Protein AF-A0A3P7Q5C0-F1 (afdb_monomer_lite)

pLDDT: mean 74.79, std 15.62, range [37.88, 93.31]

Foldseek 3Di:
DDQKDKPPPDDDADPPGDDDIDIDGRDDPCLVVVVVPVVDDDPDDPPWDWDADPVQQKIKTKDWDDDPVPPPDIDIDIDIDHDWDQDKDKVVNDDDQDDDDPVDDTDDDIDIDRPTPDDDDDDDDCDDCPDDRDDDDDDD

Secondary structure (DSSP, 8-state):
--SEEEESS-----TT-----EEEE---TTHHHHHHHTTS--SSS-----EEETTTTEEEEEEEE--TT-TT--EEEEEEEE------EEESSS-------TTS------EEE--SSSPPP---S-----SS--------

Organism: Dibothriocephalus latus (NCBI:txid60516)

Structure (mmCIF, N/CA/C/O backbone):
data_AF-A0A3P7Q5C0-F1
#
_entry.id   AF-A0A3P7Q5C0-F1
#
loop_
_atom_site.group_PDB
_atom_site.id
_atom_site.type_symbol
_atom_site.label_atom_id
_atom_site.label_alt_id
_atom_site.label_comp_id
_atom_site.label_asym_id
_atom_site.label_entity_id
_atom_site.label_seq_id
_atom_site.pdbx_PDB_ins_code
_atom_site.Cartn_x
_atom_site.Cartn_y
_atom_site.Cartn_z
_atom_site.occupancy
_atom_site.B_iso_or_equiv
_atom_site.auth_seq_id
_atom_site.auth_comp_id
_atom_site.auth_asym_id
_atom_site.auth_atom_id
_atom_site.pdbx_PDB_model_num
ATOM 1 N N . MET A 1 1 ? 3.553 -13.781 -14.937 1.00 45.06 1 MET A N 1
ATOM 2 C CA . MET A 1 1 ? 2.699 -12.546 -14.993 1.00 45.06 1 MET A CA 1
ATOM 3 C C . MET A 1 1 ? 3.139 -11.511 -13.944 1.00 45.06 1 MET A C 1
ATOM 5 O O . MET A 1 1 ? 2.945 -11.743 -12.757 1.00 45.06 1 MET A O 1
ATOM 9 N N . GLY A 1 2 ? 3.722 -10.375 -14.359 1.00 62.44 2 GLY A N 1
ATOM 10 C CA . GLY A 1 2 ? 4.430 -9.429 -13.471 1.00 62.44 2 GLY A CA 1
ATOM 11 C C . GLY A 1 2 ? 3.596 -8.299 -12.837 1.00 62.44 2 GLY A C 1
ATOM 12 O O . GLY A 1 2 ? 2.547 -7.909 -13.340 1.00 62.44 2 GLY A O 1
ATOM 13 N N . CYS A 1 3 ? 4.099 -7.739 -11.732 1.00 68.94 3 CYS A N 1
ATOM 14 C CA . CYS A 1 3 ? 3.536 -6.594 -10.993 1.00 68.94 3 CYS A CA 1
ATOM 15 C C . CYS A 1 3 ? 3.970 -5.216 -11.528 1.00 68.94 3 CYS A C 1
ATOM 17 O O . CYS A 1 3 ? 3.701 -4.185 -10.908 1.00 68.94 3 CYS A O 1
ATOM 19 N N . VAL A 1 4 ? 4.663 -5.205 -12.666 1.00 76.94 4 VAL A N 1
ATOM 20 C CA . VAL A 1 4 ? 5.200 -4.015 -13.327 1.00 76.94 4 VAL A CA 1
ATOM 21 C C . VAL A 1 4 ? 4.881 -4.110 -14.810 1.00 76.94 4 VAL A C 1
ATOM 23 O O . VAL A 1 4 ? 5.171 -5.122 -15.451 1.00 76.94 4 VAL A O 1
ATOM 26 N N . GLU A 1 5 ? 4.309 -3.047 -15.354 1.00 83.00 5 GLU A N 1
ATOM 27 C CA . GLU A 1 5 ? 4.005 -2.900 -16.770 1.00 83.00 5 GLU A CA 1
ATOM 28 C C . GLU A 1 5 ? 4.778 -1.712 -17.351 1.00 83.00 5 GLU A C 1
ATOM 30 O O . GLU A 1 5 ? 4.923 -0.673 -16.708 1.00 83.00 5 GLU A O 1
ATOM 35 N N . VAL A 1 6 ? 5.295 -1.883 -18.566 1.00 84.81 6 VAL A N 1
ATOM 36 C CA . VAL A 1 6 ? 6.063 -0.872 -19.302 1.00 84.81 6 VAL A CA 1
ATOM 37 C C . VAL A 1 6 ? 5.215 -0.402 -20.481 1.00 84.81 6 VAL A C 1
ATOM 39 O O . VAL A 1 6 ? 4.740 -1.236 -21.254 1.00 84.81 6 VAL A O 1
ATOM 42 N N . LEU A 1 7 ? 5.010 0.911 -20.612 1.00 88.38 7 LEU A N 1
ATOM 43 C CA . LEU A 1 7 ? 4.156 1.509 -21.640 1.00 88.38 7 LEU A CA 1
ATOM 44 C C . LEU A 1 7 ? 4.867 2.665 -22.369 1.00 88.38 7 LEU A C 1
ATOM 46 O O . LEU A 1 7 ? 5.342 3.584 -21.706 1.00 88.38 7 LEU A O 1
ATOM 50 N N . PRO A 1 8 ? 4.886 2.685 -23.712 1.00 88.69 8 PRO A N 1
ATOM 51 C CA . PRO A 1 8 ? 4.485 1.592 -24.603 1.00 88.69 8 PRO A CA 1
ATOM 52 C C . PRO A 1 8 ? 5.476 0.413 -24.518 1.00 88.69 8 PRO A C 1
ATOM 54 O O . PRO A 1 8 ? 6.594 0.561 -24.031 1.00 88.69 8 PRO A O 1
ATOM 57 N N . LYS A 1 9 ? 5.068 -0.775 -24.988 1.00 84.94 9 LYS A N 1
ATOM 58 C CA . LYS A 1 9 ? 5.908 -1.991 -24.933 1.00 84.94 9 LYS A CA 1
ATOM 59 C C . LYS A 1 9 ? 7.142 -1.924 -25.837 1.00 84.94 9 LYS A C 1
ATOM 61 O O . LYS A 1 9 ? 8.119 -2.617 -25.585 1.00 84.94 9 LYS A O 1
ATOM 66 N N . SER A 1 10 ? 7.077 -1.108 -26.881 1.00 86.44 10 SER A N 1
ATOM 67 C CA . SER A 1 10 ? 8.144 -0.886 -27.848 1.00 86.44 10 SER A CA 1
ATOM 68 C C . SER A 1 10 ? 8.080 0.553 -28.340 1.00 86.44 10 SER A C 1
ATOM 70 O O . SER A 1 10 ? 7.000 1.142 -28.425 1.00 86.44 10 SER A O 1
ATOM 72 N N . VAL A 1 11 ? 9.234 1.104 -28.691 1.00 87.94 11 VAL A N 1
ATOM 73 C CA . VAL A 1 11 ? 9.377 2.448 -29.249 1.00 87.94 11 VAL A CA 1
ATOM 74 C C . VAL A 1 11 ? 10.420 2.388 -30.354 1.00 87.94 11 VAL A C 1
ATOM 76 O O . VAL A 1 11 ? 11.423 1.697 -30.211 1.00 87.94 11 VAL A O 1
ATOM 79 N N . ILE A 1 12 ? 10.194 3.138 -31.428 1.00 86.69 12 ILE A N 1
ATOM 80 C CA . ILE A 1 12 ? 11.214 3.418 -32.439 1.00 86.69 12 ILE A CA 1
ATOM 81 C C . ILE A 1 12 ? 11.776 4.807 -32.136 1.00 86.69 12 ILE A C 1
ATOM 83 O O . ILE A 1 12 ? 11.006 5.759 -32.015 1.00 86.69 12 ILE A O 1
ATOM 87 N N . VAL A 1 13 ? 13.095 4.914 -31.980 1.00 85.81 13 VAL A N 1
ATOM 88 C CA . VAL A 1 13 ? 13.795 6.175 -31.690 1.00 85.81 13 VAL A CA 1
ATOM 89 C C . VAL A 1 13 ? 14.764 6.459 -32.832 1.00 85.81 13 VAL A C 1
ATOM 91 O O . VAL A 1 13 ? 15.562 5.596 -33.191 1.00 85.81 13 VAL A O 1
ATOM 94 N N . GLN A 1 14 ? 14.672 7.648 -33.427 1.00 87.06 14 GLN A N 1
ATOM 95 C CA . GLN A 1 14 ? 15.580 8.086 -34.489 1.00 87.06 14 GLN A CA 1
ATOM 96 C C . GLN A 1 14 ? 16.850 8.726 -33.911 1.00 87.06 14 GLN A C 1
ATOM 98 O O . GLN A 1 14 ? 16.919 9.063 -32.728 1.00 87.06 14 GLN A O 1
ATOM 103 N N . ALA A 1 15 ? 17.873 8.906 -34.751 1.00 85.19 15 ALA A N 1
ATOM 104 C CA . ALA A 1 15 ? 19.103 9.578 -34.344 1.00 85.19 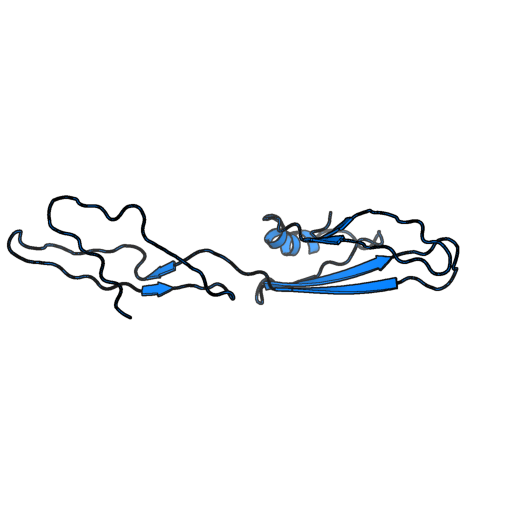15 ALA A CA 1
ATOM 105 C C . ALA A 1 15 ? 18.807 10.992 -33.812 1.00 85.19 15 ALA A C 1
ATOM 107 O O . ALA A 1 15 ? 18.083 11.757 -34.446 1.00 85.19 15 ALA A O 1
ATOM 108 N N . ASN A 1 16 ? 19.404 11.333 -32.667 1.00 89.25 16 ASN A N 1
ATOM 109 C CA . ASN A 1 16 ? 19.206 12.596 -31.942 1.00 89.25 16 ASN A CA 1
ATOM 110 C C . ASN A 1 16 ? 17.777 12.850 -31.418 1.00 89.25 16 ASN A C 1
ATOM 112 O O . ASN A 1 16 ? 17.475 13.981 -31.040 1.00 89.25 16 ASN A O 1
ATOM 116 N N . ASP A 1 17 ? 16.922 11.827 -31.355 1.00 91.44 17 ASP A N 1
ATOM 117 C CA . ASP A 1 17 ? 15.586 11.921 -30.760 1.00 91.44 17 ASP A CA 1
ATOM 118 C C . ASP A 1 17 ? 15.529 11.267 -29.366 1.00 91.44 17 ASP A C 1
ATOM 120 O O . ASP A 1 17 ? 16.399 10.486 -28.975 1.00 91.44 17 ASP A O 1
ATOM 124 N N . THR A 1 18 ? 14.492 11.588 -28.592 1.00 87.56 18 THR A N 1
ATOM 125 C CA . THR A 1 18 ? 14.236 11.005 -27.271 1.00 87.56 18 THR A CA 1
ATOM 126 C C . THR A 1 18 ? 12.788 10.565 -27.150 1.00 87.56 18 THR A C 1
ATOM 128 O O . THR A 1 18 ? 11.873 11.242 -27.611 1.00 87.56 18 THR A O 1
ATOM 131 N N . SER A 1 19 ? 12.560 9.453 -26.457 1.00 88.38 19 SER A N 1
ATOM 132 C CA . SER A 1 19 ? 11.209 8.973 -26.188 1.00 88.38 19 SER A CA 1
ATOM 133 C C . SER A 1 19 ? 10.994 8.683 -24.713 1.00 88.38 19 SER A C 1
ATOM 135 O O . SER A 1 19 ? 11.930 8.412 -23.959 1.00 88.38 19 SER A O 1
ATOM 137 N N . LYS A 1 20 ? 9.733 8.770 -24.295 1.00 88.81 20 LYS A N 1
ATOM 138 C CA . LYS A 1 20 ? 9.314 8.568 -22.912 1.00 88.81 20 LYS A CA 1
ATOM 139 C C . LYS A 1 20 ? 8.624 7.226 -22.784 1.00 88.81 20 LYS A C 1
ATOM 141 O O . LYS A 1 20 ? 7.673 6.931 -23.502 1.00 88.81 20 LYS A O 1
ATOM 146 N N . VAL A 1 21 ? 9.070 6.464 -21.797 1.00 87.44 21 VAL A N 1
ATOM 147 C CA . VAL A 1 21 ? 8.442 5.216 -21.384 1.00 87.44 21 VAL A CA 1
ATOM 148 C C . VAL A 1 21 ? 7.922 5.394 -19.964 1.00 87.44 21 VAL A C 1
ATOM 150 O O . VAL A 1 21 ? 8.566 6.017 -19.121 1.00 87.44 21 VAL A O 1
ATOM 153 N N . GLN A 1 22 ? 6.733 4.872 -19.707 1.00 88.62 22 GLN A N 1
ATOM 154 C CA . GLN A 1 22 ? 6.080 4.887 -18.411 1.00 88.62 22 GLN A CA 1
ATOM 155 C C . GLN A 1 22 ? 6.177 3.512 -17.761 1.00 88.62 22 GLN A C 1
ATOM 157 O O . GLN A 1 22 ? 5.940 2.483 -18.396 1.00 88.62 22 GLN A O 1
ATOM 162 N N . LEU A 1 23 ? 6.491 3.517 -16.468 1.00 82.94 23 LEU A N 1
ATOM 163 C CA . LEU A 1 23 ? 6.458 2.336 -15.619 1.00 82.94 23 LEU A CA 1
ATOM 164 C C . LEU A 1 23 ? 5.204 2.392 -14.759 1.00 82.94 23 LEU A C 1
ATOM 166 O O . LEU A 1 23 ? 5.031 3.302 -13.949 1.00 82.94 23 LEU A O 1
ATOM 170 N N . LYS A 1 24 ? 4.328 1.409 -14.935 1.00 82.62 24 LYS A N 1
ATOM 171 C CA . LYS A 1 24 ? 3.101 1.270 -14.166 1.00 82.62 24 LYS A CA 1
ATOM 172 C C . LYS A 1 24 ? 3.250 0.119 -13.185 1.00 82.62 24 LYS A C 1
ATOM 174 O O . LYS A 1 24 ? 3.340 -1.045 -13.571 1.00 82.62 24 LYS A O 1
ATOM 179 N N . LEU A 1 25 ? 3.256 0.458 -11.901 1.00 76.69 25 LEU A N 1
ATOM 180 C CA . LEU A 1 25 ? 3.138 -0.523 -10.832 1.00 76.69 25 LEU A CA 1
ATOM 181 C C . LEU A 1 25 ? 1.686 -0.991 -10.759 1.00 76.69 25 LEU A C 1
ATOM 183 O O . LEU A 1 25 ? 0.764 -0.181 -10.661 1.00 76.69 25 LEU A O 1
ATOM 187 N N . LEU A 1 26 ? 1.491 -2.303 -10.816 1.00 74.88 26 LEU A N 1
ATOM 188 C CA . LEU A 1 26 ? 0.189 -2.942 -10.686 1.00 74.88 26 LEU A CA 1
ATOM 189 C C . LEU A 1 26 ? 0.160 -3.654 -9.329 1.00 74.88 26 LEU A C 1
ATOM 191 O O . LEU A 1 26 ? 0.519 -4.834 -9.260 1.00 74.88 26 LEU A O 1
ATOM 195 N N . PRO A 1 27 ? -0.219 -2.957 -8.239 1.00 62.03 27 PRO A N 1
ATOM 196 C CA . PRO A 1 27 ? -0.339 -3.576 -6.927 1.00 62.03 27 PRO A CA 1
ATOM 197 C C . PRO A 1 27 ? -1.480 -4.594 -6.976 1.00 62.03 27 PRO A C 1
ATOM 199 O O . PRO A 1 27 ? -2.656 -4.251 -6.896 1.00 62.03 27 PRO A O 1
ATOM 202 N N . ARG A 1 28 ? -1.138 -5.869 -7.172 1.00 64.50 28 ARG A N 1
ATOM 203 C CA . ARG A 1 28 ? -2.097 -6.972 -7.113 1.00 64.50 28 ARG A CA 1
ATOM 204 C C . ARG A 1 28 ? -2.065 -7.583 -5.721 1.00 64.50 28 ARG A C 1
ATOM 206 O O . ARG A 1 28 ? -0.998 -7.793 -5.153 1.00 64.50 28 ARG A O 1
ATOM 213 N N . ILE A 1 29 ? -3.240 -7.949 -5.215 1.00 54.19 29 ILE A N 1
ATOM 214 C CA . ILE A 1 29 ? -3.421 -8.697 -3.959 1.00 54.19 29 ILE A CA 1
ATOM 215 C C . ILE A 1 29 ? -2.603 -10.011 -3.989 1.00 54.19 29 ILE A C 1
ATOM 217 O O . ILE A 1 29 ? -2.097 -10.463 -2.964 1.00 54.19 29 ILE A O 1
ATOM 221 N N . SER A 1 30 ? -2.361 -10.554 -5.189 1.00 55.31 30 SER A N 1
ATOM 222 C CA . SER A 1 30 ? -1.523 -11.729 -5.450 1.00 55.31 30 SER A CA 1
ATOM 223 C C . SER A 1 30 ? -0.014 -11.524 -5.235 1.00 55.31 30 SER A C 1
ATOM 225 O O . SER A 1 30 ? 0.724 -12.502 -5.293 1.00 55.31 30 SER A O 1
ATOM 227 N N . LEU A 1 31 ? 0.475 -10.303 -4.963 1.00 58.44 31 LEU A N 1
ATOM 228 C CA . LEU A 1 31 ? 1.876 -10.065 -4.572 1.00 58.44 31 LEU A CA 1
ATOM 229 C C . LEU A 1 31 ? 2.234 -10.779 -3.264 1.00 58.44 31 LEU A C 1
ATOM 231 O O . LEU A 1 31 ? 3.333 -11.307 -3.130 1.00 58.44 31 LEU A O 1
ATOM 235 N N . LYS A 1 32 ? 1.279 -10.882 -2.333 1.00 57.16 32 LYS A N 1
ATOM 236 C CA . LYS A 1 32 ? 1.451 -11.665 -1.100 1.00 57.16 32 LYS A CA 1
ATOM 237 C C . LYS A 1 32 ? 1.530 -13.173 -1.387 1.00 57.16 32 LYS A C 1
ATOM 239 O O . LYS A 1 32 ? 2.234 -13.895 -0.689 1.00 57.16 32 LYS A O 1
ATOM 244 N N . SER A 1 33 ? 0.853 -13.629 -2.441 1.00 52.62 33 SER A N 1
ATOM 245 C CA . SER A 1 33 ? 0.832 -15.025 -2.900 1.00 52.62 33 SER A CA 1
ATOM 246 C C . SER A 1 33 ? 2.027 -15.400 -3.790 1.00 52.62 33 SER A C 1
ATOM 248 O O . SER A 1 33 ? 2.302 -16.583 -3.959 1.00 52.62 33 SER A O 1
ATOM 250 N N . LEU A 1 34 ? 2.781 -14.433 -4.332 1.00 54.66 34 LEU A N 1
ATOM 251 C CA . LEU A 1 34 ? 3.987 -14.700 -5.136 1.00 54.66 34 LEU A CA 1
ATOM 252 C C . LEU A 1 34 ? 5.075 -15.434 -4.337 1.00 54.66 34 LEU A C 1
ATOM 254 O O . LEU A 1 34 ? 5.769 -16.285 -4.887 1.00 54.66 34 LEU A O 1
ATOM 258 N N . ASN A 1 35 ? 5.156 -15.197 -3.024 1.00 51.12 35 ASN A N 1
ATOM 259 C CA . ASN A 1 35 ? 6.049 -15.954 -2.141 1.00 51.12 35 ASN A CA 1
ATOM 260 C C . ASN A 1 35 ? 5.610 -17.417 -1.947 1.00 51.12 35 ASN A C 1
ATOM 262 O O . ASN A 1 35 ? 6.433 -18.247 -1.574 1.00 51.12 35 ASN A O 1
ATOM 266 N N . GLN A 1 36 ? 4.339 -17.746 -2.211 1.00 46.50 36 GLN A N 1
ATOM 267 C CA . GLN A 1 36 ? 3.822 -19.119 -2.149 1.00 46.50 36 GLN A CA 1
ATOM 268 C C . GLN A 1 36 ? 4.032 -19.877 -3.468 1.00 46.50 36 GLN A C 1
ATOM 270 O O . GLN A 1 36 ? 4.278 -21.077 -3.434 1.00 46.50 36 GLN A O 1
ATOM 275 N N . LEU A 1 37 ? 4.011 -19.187 -4.614 1.00 43.41 37 LEU A N 1
ATOM 276 C CA . LEU A 1 37 ? 4.190 -19.808 -5.936 1.00 43.41 37 LEU A CA 1
ATOM 277 C C . LEU A 1 37 ? 5.651 -20.164 -6.256 1.00 43.41 37 LEU A C 1
ATOM 279 O O . LEU A 1 37 ? 5.901 -21.054 -7.055 1.00 43.41 37 LEU A O 1
ATOM 283 N N . ARG A 1 38 ? 6.635 -19.541 -5.596 1.00 47.97 38 ARG A N 1
ATOM 284 C CA . ARG A 1 38 ? 8.063 -19.801 -5.861 1.00 47.97 38 ARG A CA 1
ATOM 285 C C . ARG A 1 38 ? 8.593 -21.132 -5.299 1.00 47.97 38 ARG A C 1
ATOM 287 O O . ARG A 1 38 ? 9.792 -21.381 -5.367 1.00 47.97 38 ARG A O 1
ATOM 294 N N . ARG A 1 39 ? 7.733 -21.972 -4.710 1.00 45.16 39 ARG A N 1
ATOM 295 C CA . ARG A 1 39 ? 8.105 -23.338 -4.301 1.00 45.16 39 ARG A CA 1
ATOM 296 C C . ARG A 1 39 ? 7.828 -24.399 -5.361 1.00 45.16 39 ARG A C 1
ATOM 298 O O . ARG A 1 39 ? 8.339 -25.502 -5.209 1.00 45.16 39 ARG A O 1
ATOM 305 N N . GLU A 1 40 ? 7.096 -24.083 -6.424 1.00 41.06 40 GLU A N 1
ATOM 306 C CA . GLU A 1 40 ? 6.791 -25.051 -7.475 1.00 41.06 40 GLU A CA 1
ATOM 307 C C . GLU A 1 40 ? 7.023 -24.424 -8.852 1.00 41.06 40 GLU A C 1
ATOM 309 O O . GLU A 1 40 ? 6.212 -23.644 -9.331 1.00 41.06 40 GLU A O 1
ATOM 314 N N . ASN A 1 41 ? 8.130 -24.837 -9.476 1.00 44.38 41 ASN A N 1
ATOM 315 C CA . ASN A 1 41 ? 8.344 -24.870 -10.926 1.00 44.38 41 ASN A CA 1
ATOM 316 C C . ASN A 1 41 ? 8.396 -23.517 -11.665 1.00 44.38 41 ASN A C 1
ATOM 318 O O . ASN A 1 41 ? 7.359 -23.039 -12.101 1.00 44.38 41 ASN A O 1
ATOM 322 N N . ASP A 1 42 ? 9.595 -22.964 -11.899 1.00 40.31 42 ASP A N 1
ATOM 323 C CA . ASP A 1 42 ? 10.008 -22.518 -13.249 1.00 40.31 42 ASP A CA 1
ATOM 324 C C . ASP A 1 42 ? 11.456 -21.989 -13.250 1.00 40.31 42 ASP A C 1
ATOM 326 O O . ASP A 1 42 ? 11.717 -20.832 -12.931 1.00 40.31 42 ASP A O 1
ATOM 330 N N . ASP A 1 43 ? 12.411 -22.848 -13.617 1.00 42.84 43 ASP A N 1
ATOM 331 C CA . ASP A 1 43 ? 13.781 -22.461 -14.004 1.00 42.84 43 ASP A CA 1
ATOM 332 C C . ASP A 1 43 ? 13.952 -22.563 -15.540 1.00 42.84 43 ASP A C 1
ATOM 334 O O . ASP A 1 43 ? 15.025 -22.899 -16.042 1.00 42.84 43 ASP A O 1
ATOM 338 N N . GLN A 1 44 ? 12.877 -22.353 -16.312 1.00 38.53 44 GLN A N 1
ATOM 339 C CA . GLN A 1 44 ? 12.853 -22.593 -17.763 1.00 38.53 44 GLN A CA 1
ATOM 340 C C . GLN A 1 44 ? 12.066 -21.526 -18.546 1.00 38.53 44 GLN A C 1
ATOM 342 O O . GLN A 1 44 ? 11.413 -21.842 -19.529 1.00 38.53 44 GLN A O 1
ATOM 347 N N . ASP A 1 45 ? 12.148 -20.251 -18.175 1.00 37.88 45 ASP A N 1
ATOM 348 C CA . ASP A 1 45 ? 12.035 -19.170 -19.161 1.00 37.88 45 ASP A CA 1
ATOM 349 C C . ASP A 1 45 ? 12.654 -17.898 -18.576 1.00 37.88 45 ASP A C 1
ATOM 351 O O . ASP A 1 45 ? 12.751 -17.757 -17.358 1.00 37.88 45 ASP A O 1
ATOM 355 N N . GLY A 1 46 ? 13.094 -16.956 -19.405 1.00 41.78 46 GLY A N 1
ATOM 356 C CA . GLY A 1 46 ? 13.712 -15.686 -18.987 1.00 41.78 46 GLY A CA 1
ATOM 357 C C . GLY A 1 46 ? 12.765 -14.717 -18.255 1.00 41.78 46 GLY A C 1
ATOM 358 O O . GLY A 1 46 ? 12.838 -13.502 -18.461 1.00 41.78 46 GLY A O 1
ATOM 359 N N . GLU A 1 47 ? 11.840 -15.222 -17.435 1.00 48.41 47 GLU A N 1
ATOM 360 C CA . GLU A 1 47 ? 10.772 -14.469 -16.799 1.00 48.41 47 GLU A CA 1
ATOM 361 C C . GLU A 1 47 ? 11.326 -13.604 -15.655 1.00 48.41 47 GLU A C 1
ATOM 363 O O . GLU A 1 47 ? 11.838 -14.077 -14.640 1.00 48.41 47 GLU A O 1
ATOM 368 N N . LYS A 1 48 ? 11.234 -12.284 -15.870 1.00 55.47 48 LYS A N 1
ATOM 369 C CA . LYS A 1 48 ? 11.477 -11.174 -14.933 1.00 55.47 48 LYS A CA 1
ATOM 370 C C . LYS A 1 48 ? 11.411 -11.605 -13.469 1.00 55.47 48 LYS A C 1
ATOM 372 O O . LYS A 1 48 ? 10.332 -11.711 -12.886 1.00 55.47 48 LYS A O 1
ATOM 377 N N . THR A 1 49 ? 12.579 -11.778 -12.861 1.00 64.88 49 THR A N 1
ATOM 378 C CA . THR A 1 49 ? 12.694 -12.185 -11.465 1.00 64.88 49 THR A CA 1
ATOM 379 C C . THR A 1 49 ? 12.256 -11.024 -10.576 1.00 64.88 49 THR A C 1
ATOM 381 O O . THR A 1 49 ? 13.017 -10.111 -10.263 1.00 64.88 49 THR A O 1
ATOM 384 N N . VAL A 1 50 ? 10.977 -11.006 -10.221 1.00 71.81 50 VAL A N 1
ATOM 385 C CA . VAL A 1 50 ? 10.448 -10.115 -9.193 1.00 71.81 50 VAL A CA 1
ATOM 386 C C . VAL A 1 50 ? 10.796 -10.734 -7.842 1.00 71.81 50 VAL A C 1
ATOM 388 O O . VAL A 1 50 ? 10.427 -11.872 -7.549 1.00 71.81 50 VAL A O 1
ATOM 391 N N . LEU A 1 51 ? 11.545 -10.005 -7.023 1.00 77.94 51 LEU A N 1
ATOM 392 C CA . LEU A 1 51 ? 11.865 -10.368 -5.648 1.00 77.94 51 LEU A CA 1
ATOM 393 C C . LEU A 1 51 ? 10.935 -9.584 -4.725 1.00 77.94 51 LEU A C 1
ATOM 395 O O . LEU A 1 51 ? 10.883 -8.359 -4.807 1.00 77.94 51 LEU A O 1
ATOM 399 N N . PHE A 1 52 ? 10.199 -10.281 -3.862 1.00 77.62 52 PHE A N 1
ATOM 400 C CA . PHE A 1 52 ? 9.346 -9.652 -2.860 1.00 77.62 52 PHE A CA 1
ATOM 401 C C . PHE A 1 52 ? 9.667 -10.198 -1.470 1.00 77.62 52 PHE A C 1
ATOM 403 O O . PHE A 1 52 ? 9.495 -11.385 -1.197 1.00 77.62 52 PHE A O 1
ATOM 410 N N . ASP A 1 53 ? 10.110 -9.323 -0.576 1.00 81.19 53 ASP A N 1
ATOM 411 C CA . ASP A 1 53 ? 10.277 -9.643 0.833 1.00 81.19 53 ASP A CA 1
ATOM 412 C C . ASP A 1 53 ? 9.011 -9.246 1.598 1.00 81.19 53 ASP A C 1
ATOM 414 O O . ASP A 1 53 ? 8.705 -8.068 1.773 1.00 81.19 53 ASP A O 1
ATOM 418 N N . ALA A 1 54 ? 8.273 -10.250 2.071 1.00 75.00 54 ALA A N 1
ATOM 419 C CA . ALA A 1 54 ? 7.043 -10.032 2.822 1.00 75.00 54 ALA A CA 1
ATOM 420 C C . ALA A 1 54 ? 7.276 -9.446 4.223 1.00 75.00 54 ALA A C 1
ATOM 422 O O . ALA A 1 54 ? 6.346 -8.854 4.765 1.00 75.00 54 ALA A O 1
ATOM 423 N N . GLN A 1 55 ? 8.468 -9.603 4.813 1.00 78.62 55 GLN A N 1
ATOM 424 C CA . GLN A 1 55 ? 8.763 -9.051 6.137 1.00 78.62 55 GLN A CA 1
ATOM 425 C C . GLN A 1 55 ? 9.021 -7.546 6.064 1.00 78.62 55 GLN A C 1
ATOM 427 O O . GLN A 1 55 ? 8.456 -6.792 6.851 1.00 78.62 55 GLN A O 1
ATOM 432 N N . SER A 1 56 ? 9.835 -7.102 5.103 1.00 79.12 56 SER A N 1
ATOM 433 C CA . SER A 1 56 ? 10.116 -5.675 4.897 1.00 79.12 56 SER A CA 1
ATOM 434 C C . SER A 1 56 ? 9.111 -4.964 3.983 1.00 79.12 56 SER A C 1
ATOM 436 O O . SER A 1 56 ? 9.102 -3.736 3.916 1.00 79.12 56 SER A O 1
ATOM 438 N N . GLY A 1 57 ? 8.278 -5.710 3.251 1.00 79.06 57 GLY A N 1
ATOM 439 C CA . GLY A 1 57 ? 7.408 -5.169 2.203 1.00 79.06 57 GLY A CA 1
ATOM 440 C C . GLY A 1 57 ? 8.170 -4.698 0.958 1.00 79.06 57 GLY A C 1
ATOM 441 O O . GLY A 1 57 ? 7.594 -3.997 0.123 1.00 79.06 57 GLY A O 1
ATOM 442 N N . SER A 1 58 ? 9.453 -5.047 0.832 1.00 83.88 58 SER A N 1
ATOM 443 C CA . SER A 1 58 ? 10.331 -4.608 -0.252 1.00 83.88 58 SER A CA 1
ATOM 444 C C . SER A 1 58 ? 10.101 -5.415 -1.529 1.00 83.88 58 SER A C 1
ATOM 446 O O . SER A 1 58 ? 10.032 -6.642 -1.509 1.00 83.88 58 SER A O 1
ATOM 448 N N . LEU A 1 59 ? 10.006 -4.717 -2.655 1.00 82.88 59 LEU A N 1
ATOM 449 C CA . LEU A 1 59 ? 9.830 -5.239 -4.002 1.00 82.88 59 LEU A CA 1
ATOM 450 C C . LEU A 1 59 ? 11.017 -4.798 -4.858 1.00 82.88 59 LEU A C 1
ATOM 452 O O . LEU A 1 59 ? 11.275 -3.602 -4.991 1.00 82.88 59 LEU A O 1
ATOM 456 N N . GLN A 1 60 ? 11.702 -5.746 -5.487 1.00 84.81 60 GLN A N 1
ATOM 457 C CA . GLN A 1 60 ? 12.808 -5.479 -6.401 1.00 84.81 60 GLN A CA 1
ATOM 458 C C . GLN A 1 60 ? 12.627 -6.240 -7.711 1.00 84.81 60 GLN A C 1
ATOM 460 O O . GLN A 1 60 ? 12.209 -7.395 -7.723 1.00 84.81 60 GLN A O 1
ATOM 465 N N . THR A 1 61 ? 12.941 -5.608 -8.836 1.00 81.12 61 THR A N 1
ATOM 466 C CA . THR A 1 61 ? 12.968 -6.279 -10.139 1.00 81.12 61 THR A CA 1
ATOM 467 C C . THR A 1 61 ? 13.886 -5.548 -11.111 1.00 81.12 61 THR A C 1
ATOM 469 O O . THR A 1 61 ? 14.134 -4.352 -10.959 1.00 81.12 61 THR A O 1
ATOM 472 N N . THR A 1 62 ? 14.369 -6.252 -12.130 1.00 83.62 62 THR A N 1
ATOM 473 C CA . THR A 1 62 ? 15.177 -5.672 -13.205 1.00 83.62 62 THR A CA 1
ATOM 474 C C . THR A 1 62 ? 14.396 -5.728 -14.512 1.00 83.62 62 THR A C 1
ATOM 476 O O . THR A 1 62 ? 13.955 -6.789 -14.955 1.00 83.62 62 THR A O 1
ATOM 479 N N . LEU A 1 63 ? 14.222 -4.569 -15.139 1.00 82.19 63 LEU A N 1
ATOM 480 C CA . LEU A 1 63 ? 13.634 -4.423 -16.463 1.00 82.19 63 LEU A CA 1
ATOM 481 C C . LEU A 1 63 ? 14.755 -4.417 -17.497 1.00 82.19 63 LEU A C 1
ATOM 483 O O . LEU A 1 63 ? 15.706 -3.655 -17.355 1.00 82.19 63 LEU A O 1
ATOM 487 N N . ARG A 1 64 ? 14.628 -5.247 -18.533 1.00 82.44 64 ARG A N 1
ATOM 488 C CA . ARG A 1 64 ? 15.537 -5.264 -19.681 1.00 82.44 64 ARG A CA 1
ATOM 489 C C . ARG A 1 64 ? 14.824 -4.685 -20.895 1.00 82.44 64 ARG A C 1
ATOM 491 O O . ARG A 1 64 ? 13.675 -5.046 -21.155 1.00 82.44 64 ARG A O 1
ATOM 498 N N . PHE A 1 65 ? 15.496 -3.779 -21.590 1.00 83.69 65 PHE A N 1
ATOM 499 C CA . PHE A 1 65 ? 15.067 -3.202 -22.855 1.00 83.69 65 PHE A CA 1
ATOM 500 C C . PHE A 1 65 ? 16.059 -3.643 -23.922 1.00 83.69 65 PHE A C 1
ATOM 502 O O . PHE A 1 65 ? 17.236 -3.290 -23.855 1.00 83.69 65 PHE A O 1
ATOM 509 N N . GLU A 1 66 ? 15.565 -4.420 -24.875 1.00 84.50 66 GLU A N 1
ATOM 510 C CA . GLU A 1 66 ? 16.356 -4.948 -25.979 1.00 84.50 66 GLU A CA 1
ATOM 511 C C . GLU A 1 66 ? 16.392 -3.939 -27.124 1.00 84.50 66 GLU A C 1
ATOM 513 O O . GLU A 1 66 ? 15.380 -3.307 -27.447 1.00 84.50 66 GLU A O 1
ATOM 518 N N . VAL A 1 67 ? 17.558 -3.803 -27.753 1.00 84.44 67 VAL A N 1
ATOM 519 C CA . VAL A 1 67 ? 17.742 -2.988 -28.958 1.00 84.44 67 VAL A CA 1
ATOM 520 C C . VAL A 1 67 ? 18.060 -3.938 -30.116 1.00 84.44 67 VAL A C 1
ATOM 522 O O . VAL A 1 67 ? 19.213 -4.338 -30.263 1.00 84.44 67 VAL A O 1
ATOM 525 N N . PRO A 1 68 ? 17.071 -4.310 -30.954 1.00 78.31 68 PRO A N 1
ATOM 526 C CA . PRO A 1 68 ? 17.213 -5.401 -31.925 1.00 78.31 68 PRO A CA 1
ATOM 527 C C . PRO A 1 68 ? 18.395 -5.261 -32.897 1.00 78.31 68 PRO A C 1
ATOM 529 O O . PRO A 1 68 ? 18.964 -6.256 -33.338 1.00 78.31 68 PRO A O 1
ATOM 532 N N . GLU A 1 69 ? 18.770 -4.027 -33.238 1.00 74.56 69 GLU A N 1
ATOM 533 C CA . GLU A 1 69 ? 19.815 -3.728 -34.225 1.00 74.56 69 GLU A CA 1
ATOM 534 C C . GLU A 1 69 ? 21.205 -3.528 -33.597 1.00 74.56 69 GLU A C 1
ATOM 536 O O . GLU A 1 69 ? 22.224 -3.661 -34.278 1.00 74.56 69 GLU A O 1
ATOM 541 N N . ALA A 1 70 ? 21.274 -3.261 -32.291 1.00 68.12 70 ALA A N 1
ATOM 542 C CA . ALA A 1 70 ? 22.526 -3.098 -31.568 1.00 68.12 70 ALA A CA 1
ATOM 543 C C . ALA A 1 70 ? 22.841 -4.403 -30.832 1.00 68.12 70 ALA A C 1
ATOM 545 O O . ALA A 1 70 ? 22.387 -4.618 -29.715 1.00 68.12 70 ALA A O 1
ATOM 546 N N . LYS A 1 71 ? 23.662 -5.265 -31.448 1.00 59.16 71 LYS A N 1
ATOM 547 C CA . LYS A 1 71 ? 24.037 -6.610 -30.954 1.00 59.16 71 LYS A CA 1
ATOM 548 C C . LYS A 1 71 ? 24.578 -6.697 -29.509 1.00 59.16 71 LYS A C 1
ATOM 550 O O . LYS A 1 71 ? 24.848 -7.805 -29.056 1.00 59.16 71 LYS A O 1
ATOM 555 N N . SER A 1 72 ? 24.770 -5.581 -28.803 1.00 59.88 72 SER A N 1
ATOM 556 C CA . SER A 1 72 ? 25.492 -5.557 -27.526 1.00 59.88 72 SER A CA 1
ATOM 557 C C . SER A 1 72 ? 25.014 -4.510 -26.513 1.00 59.88 72 SER A C 1
ATOM 559 O O . SER A 1 72 ? 25.729 -4.280 -25.538 1.00 59.88 72 SER A O 1
ATOM 561 N N . GLN A 1 73 ? 23.881 -3.829 -26.721 1.00 69.50 73 GLN A N 1
ATOM 562 C CA . GLN A 1 73 ? 23.506 -2.696 -25.862 1.00 69.50 73 GLN A CA 1
ATOM 563 C C . GLN A 1 73 ? 22.070 -2.783 -25.349 1.00 69.50 73 GLN A C 1
ATOM 565 O O . GLN A 1 73 ? 21.232 -1.930 -25.632 1.00 69.50 73 GLN A O 1
ATOM 570 N N . ASP A 1 74 ? 21.817 -3.809 -24.540 1.00 79.25 74 ASP A N 1
ATOM 571 C CA . ASP A 1 74 ? 20.594 -3.888 -23.750 1.00 79.25 74 ASP A CA 1
ATOM 572 C C . ASP A 1 74 ? 20.653 -2.900 -22.588 1.00 79.25 74 ASP A C 1
ATOM 574 O O . ASP A 1 74 ? 21.652 -2.787 -21.868 1.00 79.25 74 ASP A O 1
ATOM 578 N N . ILE A 1 75 ? 19.547 -2.200 -22.364 1.00 82.81 75 ILE A N 1
ATOM 579 C CA . ILE A 1 75 ? 19.413 -1.285 -21.235 1.00 82.81 75 ILE A CA 1
ATOM 580 C C . ILE A 1 75 ? 18.762 -2.059 -20.093 1.00 82.81 75 ILE A C 1
ATOM 582 O O . ILE A 1 75 ? 17.653 -2.573 -20.227 1.00 82.81 75 ILE A O 1
ATOM 586 N N . SER A 1 76 ? 19.444 -2.134 -18.950 1.00 84.69 76 SER A N 1
ATOM 587 C CA . SER A 1 76 ? 18.895 -2.723 -17.725 1.00 84.69 76 SER A CA 1
ATOM 588 C C . SER A 1 76 ? 18.558 -1.635 -16.711 1.00 84.69 76 SER A C 1
ATOM 590 O O . SER A 1 76 ? 19.408 -0.819 -16.361 1.00 84.69 76 SER A O 1
ATOM 592 N N . VAL A 1 77 ? 17.324 -1.638 -16.212 1.00 83.69 77 VAL A N 1
ATOM 593 C CA . VAL A 1 77 ? 16.833 -0.693 -15.203 1.00 83.69 77 VAL A CA 1
ATOM 594 C C . VAL A 1 77 ? 16.378 -1.468 -13.976 1.00 83.69 77 VAL A C 1
ATOM 596 O O . VAL A 1 77 ? 15.460 -2.284 -14.051 1.00 83.69 77 VAL A O 1
ATOM 599 N N . ASN A 1 78 ? 17.005 -1.195 -12.834 1.00 86.62 78 ASN A N 1
ATOM 600 C CA . ASN A 1 78 ? 16.595 -1.762 -11.554 1.00 86.62 78 ASN A CA 1
ATOM 601 C C . ASN A 1 78 ? 15.467 -0.925 -10.950 1.00 86.62 78 ASN A C 1
ATOM 603 O O . ASN A 1 78 ? 15.578 0.294 -10.825 1.00 86.62 78 ASN A O 1
ATOM 607 N N . LEU A 1 79 ? 14.395 -1.596 -10.551 1.00 83.31 79 LEU A N 1
ATOM 608 C CA . LEU A 1 79 ? 13.262 -1.017 -9.852 1.00 83.31 79 LEU A CA 1
ATOM 609 C C . LEU A 1 79 ? 13.240 -1.556 -8.426 1.00 83.31 79 LEU A C 1
ATOM 611 O O . LEU A 1 79 ? 13.194 -2.768 -8.226 1.00 83.31 79 LEU A O 1
ATOM 615 N N . ALA A 1 80 ? 13.228 -0.649 -7.454 1.00 86.31 80 ALA A N 1
ATOM 616 C CA . ALA A 1 80 ? 13.030 -0.956 -6.046 1.00 86.31 80 ALA A CA 1
ATOM 617 C C . ALA A 1 80 ? 11.847 -0.139 -5.515 1.00 86.31 80 ALA A C 1
ATOM 619 O O . ALA A 1 80 ? 11.750 1.060 -5.779 1.00 86.31 80 ALA A O 1
ATOM 620 N N . ALA A 1 81 ? 10.945 -0.785 -4.786 1.00 82.62 81 ALA A N 1
ATOM 621 C CA . ALA A 1 81 ? 9.777 -0.157 -4.184 1.00 82.62 81 ALA A CA 1
ATOM 622 C C . ALA A 1 81 ? 9.458 -0.813 -2.838 1.00 82.62 81 ALA A C 1
ATOM 624 O O . ALA A 1 81 ? 9.672 -2.007 -2.672 1.00 82.62 81 ALA A O 1
ATOM 625 N N . THR A 1 82 ? 8.890 -0.057 -1.902 1.00 85.25 82 THR A N 1
ATOM 626 C CA . THR A 1 82 ? 8.387 -0.603 -0.635 1.00 85.25 82 THR A CA 1
ATOM 627 C C . THR A 1 82 ? 6.875 -0.467 -0.609 1.00 85.25 82 THR A C 1
ATOM 629 O O . THR A 1 82 ? 6.341 0.631 -0.777 1.00 85.25 82 THR A O 1
ATOM 632 N N . LEU A 1 83 ? 6.172 -1.582 -0.427 1.00 80.06 83 LEU A N 1
ATOM 633 C CA . LEU A 1 83 ? 4.723 -1.575 -0.276 1.00 80.06 83 LEU A CA 1
ATOM 634 C C . LEU A 1 83 ? 4.347 -0.987 1.086 1.00 80.06 83 LEU A C 1
ATOM 636 O O . LEU A 1 83 ? 4.927 -1.327 2.112 1.00 80.06 83 LEU A O 1
ATOM 640 N N . THR A 1 84 ? 3.333 -0.128 1.089 1.00 85.56 84 THR A N 1
ATOM 641 C CA . THR A 1 84 ? 2.740 0.454 2.297 1.00 85.56 84 THR A CA 1
ATOM 642 C C . THR A 1 84 ? 1.237 0.191 2.315 1.00 85.56 84 THR A C 1
ATOM 644 O O . THR A 1 84 ? 0.647 -0.114 1.278 1.00 85.56 84 THR A O 1
ATOM 647 N N . THR A 1 85 ? 0.612 0.322 3.484 1.00 83.38 85 THR A N 1
ATOM 648 C CA . THR A 1 85 ? -0.848 0.288 3.644 1.00 83.38 85 THR A CA 1
ATOM 649 C C . THR A 1 85 ? -1.418 1.688 3.897 1.00 83.38 85 THR A C 1
ATOM 651 O O . THR A 1 85 ? -0.694 2.587 4.334 1.00 83.38 85 THR A O 1
ATOM 654 N N . SER A 1 86 ? -2.706 1.861 3.596 1.00 85.69 86 SER A N 1
ATOM 655 C CA . SER A 1 86 ? -3.532 3.016 3.966 1.00 85.69 86 SER A CA 1
ATOM 656 C C . SER A 1 86 ? -4.542 2.698 5.075 1.00 85.69 86 SER A C 1
ATOM 658 O O . SER A 1 86 ? -5.388 3.533 5.388 1.00 85.69 86 SER A O 1
ATOM 660 N N . ASP A 1 87 ? -4.500 1.488 5.630 1.00 88.50 87 ASP A N 1
ATOM 661 C CA . ASP A 1 87 ? -5.395 1.073 6.707 1.00 88.50 87 ASP A CA 1
ATOM 662 C C . ASP A 1 87 ? -5.013 1.771 8.016 1.00 88.50 87 ASP A C 1
ATOM 664 O O . ASP A 1 87 ? -3.832 1.963 8.305 1.00 88.50 87 ASP A O 1
ATOM 668 N N . LEU A 1 88 ? -6.010 2.114 8.830 1.00 89.50 88 LEU A N 1
ATOM 669 C CA . LEU A 1 88 ? -5.818 2.616 10.190 1.00 89.50 88 LEU A CA 1
ATOM 670 C C . LEU A 1 88 ? -6.259 1.561 11.198 1.00 89.50 88 LEU A C 1
ATOM 672 O O . LEU A 1 88 ? -7.255 0.868 10.988 1.00 89.50 88 LEU A O 1
ATOM 676 N N . VAL A 1 89 ? -5.539 1.469 12.312 1.00 92.25 89 VAL A N 1
ATOM 677 C CA . VAL A 1 89 ? -5.827 0.513 13.386 1.00 92.25 89 VAL A CA 1
ATOM 678 C C . VAL A 1 89 ? -6.306 1.260 14.623 1.00 92.25 89 VAL A C 1
ATOM 680 O O . VAL A 1 89 ? -5.648 2.192 15.085 1.00 92.25 89 VAL A O 1
ATOM 683 N N . PHE A 1 90 ? -7.446 0.834 15.164 1.00 90.75 90 PHE A N 1
ATOM 684 C CA . PHE A 1 90 ? -7.960 1.304 16.447 1.00 90.75 90 PHE A CA 1
ATOM 685 C C . PHE A 1 90 ? -7.463 0.398 17.572 1.00 90.75 90 PHE A C 1
ATOM 687 O O . PHE A 1 90 ? -7.566 -0.826 17.482 1.00 90.75 90 PHE A O 1
ATOM 694 N N . GLU A 1 91 ? -6.947 0.999 18.640 1.00 91.81 91 GLU A N 1
ATOM 695 C CA . GLU A 1 91 ? -6.531 0.291 19.848 1.00 91.81 91 GLU A CA 1
ATOM 696 C C . GLU A 1 91 ? -7.165 0.955 21.090 1.00 91.81 91 GLU A C 1
ATOM 698 O O . GLU A 1 91 ? -6.796 2.084 21.424 1.00 91.81 91 GLU A O 1
ATOM 703 N N . PRO A 1 92 ? -8.115 0.297 21.782 1.00 91.56 92 PRO A N 1
ATOM 704 C CA . PRO A 1 92 ? -8.650 -1.033 21.478 1.00 91.56 92 PRO A CA 1
ATOM 705 C C . PRO A 1 92 ? -9.545 -1.036 20.217 1.00 91.56 92 PRO A C 1
ATOM 707 O O . PRO A 1 92 ? -10.105 0.000 19.859 1.00 91.56 92 PRO A O 1
ATOM 710 N N . PRO A 1 93 ? -9.718 -2.195 19.549 1.00 87.56 93 PRO A N 1
ATOM 711 C CA . PRO A 1 93 ? -10.550 -2.308 18.344 1.00 87.56 93 PRO A CA 1
ATOM 712 C C . PRO A 1 93 ? -12.053 -2.169 18.634 1.00 87.56 93 PRO A C 1
ATOM 714 O O . PRO A 1 93 ? -12.841 -1.936 17.721 1.00 87.56 93 PRO A O 1
ATOM 717 N N . LEU A 1 94 ? -12.449 -2.316 19.900 1.00 87.94 94 LEU A N 1
ATOM 718 C CA . LEU A 1 94 ? -13.806 -2.122 20.389 1.00 87.94 94 LEU A CA 1
ATOM 719 C C . LEU A 1 94 ? -13.763 -1.186 21.597 1.00 87.94 94 LEU A C 1
ATOM 721 O O . LEU A 1 94 ? -13.007 -1.425 22.539 1.00 87.94 94 LEU A O 1
ATOM 725 N N . LEU A 1 95 ? -14.589 -0.142 21.571 1.00 85.88 95 LEU A N 1
ATOM 726 C CA . LEU A 1 95 ? -14.757 0.760 22.706 1.00 85.88 95 LEU A CA 1
ATOM 727 C C . LEU A 1 95 ? -15.881 0.235 23.594 1.00 85.88 95 LEU A C 1
ATOM 729 O O . LEU A 1 95 ? -17.054 0.340 23.239 1.00 85.88 95 LEU A O 1
ATOM 733 N N . ASP A 1 96 ? -15.513 -0.325 24.742 1.00 87.06 96 ASP A N 1
ATOM 734 C CA . ASP A 1 96 ? -16.461 -0.701 25.785 1.00 87.06 96 ASP A CA 1
ATOM 735 C C . ASP A 1 96 ? -16.462 0.362 26.885 1.00 87.06 96 ASP A C 1
ATOM 737 O O . ASP A 1 96 ? -15.452 0.638 27.531 1.00 87.06 96 ASP A O 1
ATOM 741 N N . PHE A 1 97 ? -17.623 0.976 27.067 1.00 85.81 97 PHE A N 1
ATOM 742 C CA . PHE A 1 97 ? -17.870 2.001 28.070 1.00 85.81 97 PHE A CA 1
ATOM 743 C C . PHE A 1 97 ? -18.338 1.412 29.412 1.00 85.81 97 PHE A C 1
ATOM 745 O O . PHE A 1 97 ? -18.412 2.129 30.412 1.00 85.81 97 PHE A O 1
ATOM 752 N N . GLY A 1 98 ? -18.672 0.120 29.449 1.00 87.75 98 GLY A N 1
ATOM 753 C CA . GLY A 1 98 ? -19.262 -0.544 30.601 1.00 87.75 98 GLY A CA 1
ATOM 754 C C . GLY A 1 98 ? -20.651 -0.003 30.956 1.00 87.75 98 GLY A C 1
ATOM 755 O O . GLY A 1 98 ? -21.407 0.484 30.114 1.00 87.75 98 GLY A O 1
ATOM 756 N N . ARG A 1 99 ? -21.016 -0.106 32.239 1.00 87.12 99 ARG A N 1
ATOM 757 C CA . ARG A 1 99 ? -22.281 0.430 32.764 1.00 87.12 99 ARG A CA 1
ATOM 758 C C . ARG A 1 99 ? -22.081 1.870 33.225 1.00 87.12 99 ARG A C 1
ATOM 760 O O . ARG A 1 99 ? -21.446 2.094 34.252 1.00 87.12 99 ARG A O 1
ATOM 767 N N . ILE A 1 100 ? -22.671 2.821 32.505 1.00 84.19 100 ILE A N 1
ATOM 768 C CA . ILE A 1 100 ? -22.641 4.243 32.865 1.00 84.19 100 ILE A CA 1
ATOM 769 C C . ILE A 1 100 ? -24.042 4.678 33.319 1.00 84.19 100 ILE A C 1
ATOM 771 O O . ILE A 1 100 ? -25.009 4.456 32.585 1.00 84.19 100 ILE A O 1
ATOM 775 N N . PRO A 1 101 ? -24.187 5.292 34.507 1.00 85.38 101 PRO A N 1
ATOM 776 C CA . PRO A 1 101 ? -25.445 5.906 34.921 1.00 85.38 101 PRO A CA 1
ATOM 777 C C . PRO A 1 101 ? -25.883 6.999 33.940 1.00 8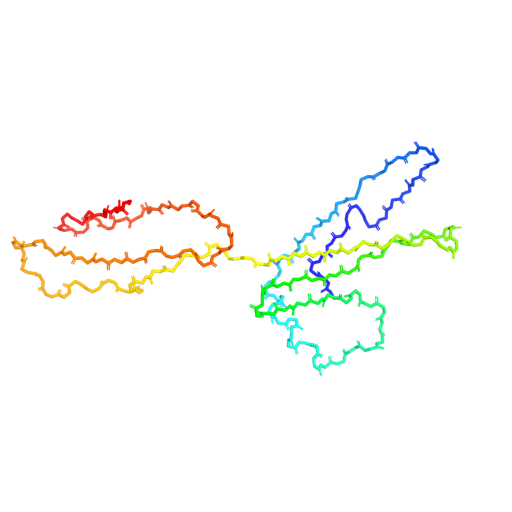5.38 101 PRO A C 1
ATOM 779 O O . PRO A 1 101 ? -25.063 7.784 33.479 1.00 85.38 101 PRO A O 1
ATOM 782 N N . THR A 1 102 ? -27.184 7.127 33.680 1.00 82.06 102 THR A N 1
ATOM 783 C CA . THR A 1 102 ? -27.730 8.108 32.718 1.00 82.06 102 THR A CA 1
ATOM 784 C C . THR A 1 102 ? -27.439 9.572 33.063 1.00 82.06 102 THR A C 1
ATOM 786 O O . THR A 1 102 ? -27.528 10.434 32.195 1.00 82.06 102 THR A O 1
ATOM 789 N N . SER A 1 103 ? -27.084 9.865 34.316 1.00 85.19 103 SER A N 1
ATOM 790 C CA . SER A 1 103 ? -26.705 11.198 34.795 1.00 85.19 103 SER A CA 1
ATOM 791 C C . SER A 1 103 ? -25.206 11.504 34.693 1.00 85.19 103 SER A C 1
ATOM 793 O O . SER A 1 103 ? -24.790 12.598 35.071 1.00 85.19 103 SER A O 1
ATOM 795 N N . GLN A 1 104 ? -24.383 10.561 34.226 1.00 80.94 104 GLN A N 1
ATOM 796 C CA . GLN A 1 104 ? -22.928 10.698 34.173 1.00 80.94 104 GLN A CA 1
ATOM 797 C C . GLN A 1 104 ? -22.391 10.569 32.748 1.00 80.94 104 GLN A C 1
ATOM 799 O O . GLN A 1 104 ? -22.976 9.915 31.887 1.00 80.94 104 GLN A O 1
ATOM 804 N N . THR A 1 105 ? -21.230 11.178 32.519 1.00 81.69 105 THR A N 1
ATOM 805 C CA . THR A 1 105 ? -20.495 11.064 31.258 1.00 81.69 105 THR A CA 1
ATOM 806 C C . THR A 1 105 ? -19.425 9.992 31.399 1.00 81.69 105 THR A C 1
ATOM 808 O O . THR A 1 105 ? -18.537 10.116 32.242 1.00 81.69 105 THR A O 1
ATOM 811 N N . GLY A 1 106 ? -19.480 8.961 30.557 1.00 81.81 106 GLY A N 1
ATOM 812 C CA . GLY A 1 106 ? -18.379 8.014 30.418 1.00 81.81 106 GLY A CA 1
ATOM 813 C C . GLY A 1 106 ? -17.340 8.503 29.424 1.00 81.81 106 GLY A C 1
ATOM 814 O O . GLY A 1 106 ? -17.671 9.138 28.422 1.00 81.81 106 GLY A O 1
ATOM 815 N N . LEU A 1 107 ? -16.079 8.187 29.697 1.00 84.06 107 LEU A N 1
ATOM 816 C CA . LEU A 1 107 ? -14.962 8.533 28.834 1.00 84.06 107 LEU A CA 1
ATOM 817 C C . LEU A 1 107 ? -14.111 7.290 28.595 1.00 84.06 107 LEU A C 1
ATOM 819 O O . LEU A 1 107 ? -13.659 6.650 29.541 1.00 84.06 107 LEU A O 1
ATOM 823 N N . VAL A 1 108 ? -13.881 6.978 27.322 1.00 85.69 108 VAL A N 1
ATOM 824 C CA . VAL A 1 108 ? -12.974 5.915 26.888 1.00 85.69 108 VAL A CA 1
ATOM 825 C C . VAL A 1 108 ? -11.924 6.535 25.982 1.00 85.69 108 VAL A C 1
ATOM 827 O O . VAL A 1 108 ? -12.242 7.303 25.073 1.00 85.69 108 VAL A O 1
ATOM 830 N N . HIS A 1 109 ? -10.667 6.198 26.246 1.00 85.81 109 HIS A N 1
ATOM 831 C CA . HIS A 1 109 ? -9.553 6.579 25.394 1.00 85.81 109 HIS A CA 1
ATOM 832 C C . HIS A 1 109 ? -9.267 5.463 24.398 1.00 85.81 109 HIS A C 1
ATOM 834 O O . HIS A 1 109 ? -9.352 4.282 24.729 1.00 85.81 109 HIS A O 1
ATOM 840 N N . PHE A 1 110 ? -8.871 5.853 23.196 1.00 87.50 110 PHE A N 1
ATOM 841 C CA . PHE A 1 110 ? -8.349 4.933 22.202 1.00 87.50 110 PHE A CA 1
ATOM 842 C C . PHE A 1 110 ? -7.216 5.596 21.436 1.00 87.50 110 PHE A C 1
ATOM 844 O O . PHE A 1 110 ? -7.080 6.822 21.407 1.00 87.50 110 PHE A O 1
ATOM 851 N N . ARG A 1 111 ? -6.402 4.763 20.807 1.00 90.31 111 ARG A N 1
ATOM 852 C CA . ARG A 1 111 ? -5.341 5.170 19.901 1.00 90.31 111 ARG A CA 1
ATOM 853 C C . ARG A 1 111 ? -5.784 4.865 18.485 1.00 90.31 111 ARG A C 1
ATOM 855 O O . ARG A 1 111 ? -6.306 3.787 18.210 1.00 90.31 111 ARG A O 1
ATOM 862 N N . LEU A 1 112 ? -5.543 5.817 17.595 1.00 89.44 112 LEU A N 1
ATOM 863 C CA . LEU A 1 112 ? -5.624 5.591 16.163 1.00 89.44 112 LEU A CA 1
ATOM 864 C C . LEU A 1 112 ? -4.206 5.521 15.617 1.00 89.44 112 LEU A C 1
ATOM 866 O O . LEU A 1 112 ? -3.439 6.476 15.736 1.00 89.44 112 LEU A O 1
ATOM 870 N N . ILE A 1 113 ? -3.850 4.373 15.062 1.00 91.69 113 ILE A N 1
ATOM 871 C CA . ILE A 1 113 ? -2.491 4.056 14.647 1.00 91.69 113 ILE A CA 1
ATOM 872 C C . ILE A 1 113 ? -2.466 3.977 13.125 1.00 91.69 113 ILE A C 1
ATOM 874 O O . ILE A 1 113 ? -3.262 3.259 12.521 1.00 91.69 113 ILE A O 1
ATOM 878 N N . ASN A 1 114 ? -1.532 4.706 12.515 1.00 93.31 114 ASN A N 1
ATOM 879 C CA . ASN A 1 114 ? -1.169 4.548 11.113 1.00 93.31 114 ASN A CA 1
ATOM 880 C C . ASN A 1 114 ? 0.049 3.610 11.017 1.00 93.31 114 ASN A C 1
ATOM 882 O O . ASN A 1 114 ? 1.159 4.063 11.298 1.00 93.31 114 ASN A O 1
ATOM 886 N N . PRO A 1 115 ? -0.129 2.327 10.653 1.00 89.38 115 PRO A N 1
ATOM 887 C CA . PRO A 1 115 ? 0.975 1.398 10.424 1.00 89.38 115 PRO A CA 1
ATOM 888 C C . PRO A 1 115 ? 1.671 1.610 9.068 1.00 89.38 115 PRO A C 1
ATOM 890 O O . PRO A 1 115 ? 2.674 0.957 8.787 1.00 89.38 115 PRO A O 1
ATOM 893 N N . GLY A 1 116 ? 1.132 2.472 8.201 1.00 87.06 116 GLY A N 1
ATOM 894 C CA . GLY A 1 116 ? 1.719 2.790 6.908 1.00 87.06 116 GLY A CA 1
ATOM 895 C C . GLY A 1 116 ? 2.994 3.627 7.022 1.00 87.06 116 GLY A C 1
ATOM 896 O O . GLY A 1 116 ? 3.207 4.374 7.973 1.00 87.06 116 GLY A O 1
ATOM 897 N N . LEU A 1 117 ? 3.829 3.548 5.988 1.00 86.81 117 LEU A N 1
ATOM 898 C CA . LEU A 1 117 ? 5.070 4.318 5.858 1.00 86.81 117 LEU A CA 1
ATOM 899 C C . LEU A 1 117 ? 4.827 5.779 5.452 1.00 86.81 117 LEU A C 1
ATOM 901 O O . LEU A 1 117 ? 5.752 6.588 5.461 1.00 86.81 117 LEU A O 1
ATOM 905 N N . ILE A 1 118 ? 3.596 6.116 5.059 1.00 89.12 118 ILE A N 1
ATOM 906 C CA . ILE A 1 118 ? 3.219 7.442 4.567 1.00 89.12 118 ILE A CA 1
ATOM 907 C C . ILE A 1 118 ? 2.223 8.074 5.545 1.00 89.12 118 ILE A C 1
ATOM 909 O O . ILE A 1 118 ? 1.273 7.402 5.955 1.00 89.12 118 ILE A O 1
ATOM 913 N N . PRO A 1 119 ? 2.381 9.365 5.900 1.00 89.62 119 PRO A N 1
ATOM 914 C CA . PRO A 1 119 ? 1.388 10.090 6.683 1.00 89.62 119 PRO A CA 1
ATOM 915 C C . PRO A 1 119 ? 0.002 10.058 6.025 1.00 89.62 119 PRO A C 1
ATOM 917 O O . PRO A 1 119 ? -0.171 10.516 4.895 1.00 89.62 119 PRO A O 1
ATOM 920 N N . LEU A 1 120 ? -0.995 9.548 6.749 1.00 86.88 120 LEU A N 1
ATOM 921 C CA . LEU A 1 120 ? -2.377 9.492 6.281 1.00 86.88 120 LEU A CA 1
ATOM 922 C C . LEU A 1 120 ? -3.174 10.689 6.794 1.00 86.88 120 LEU A C 1
ATOM 924 O O . LEU A 1 120 ? -3.145 11.024 7.978 1.00 86.88 120 LEU A O 1
ATOM 928 N N . LYS A 1 121 ? -3.933 11.312 5.892 1.00 87.50 121 LYS A N 1
ATOM 929 C CA . LYS A 1 121 ? -4.999 12.242 6.267 1.00 87.50 121 LYS A CA 1
ATOM 930 C C . LYS A 1 121 ? -6.263 11.431 6.516 1.00 87.50 121 LYS A C 1
ATOM 932 O O . LYS A 1 121 ? -6.677 10.676 5.643 1.00 87.50 121 LYS A O 1
ATOM 937 N N . PHE A 1 122 ? -6.872 11.605 7.682 1.00 84.19 122 PHE A N 1
ATOM 938 C CA . PHE A 1 122 ? -8.078 10.882 8.071 1.00 84.19 122 PHE A CA 1
ATOM 939 C C . PHE A 1 122 ? -9.094 11.811 8.730 1.00 84.19 122 PHE A C 1
ATOM 941 O O . PHE A 1 122 ? -8.761 12.902 9.194 1.00 84.19 122 PHE A O 1
ATOM 948 N N . GLY A 1 123 ? -10.342 11.359 8.764 1.00 81.25 123 GLY A N 1
ATOM 949 C CA . GLY A 1 123 ? -11.452 12.043 9.409 1.00 81.25 123 GLY A CA 1
ATOM 950 C C . GLY A 1 123 ? -12.571 11.057 9.718 1.00 81.25 123 GLY A C 1
ATOM 951 O O . GLY A 1 123 ? -12.638 9.981 9.129 1.00 81.25 123 GLY A O 1
ATOM 952 N N . PHE A 1 124 ? -13.439 11.429 10.652 1.00 81.31 124 PHE A N 1
ATOM 953 C CA . PHE A 1 124 ? -14.605 10.637 11.031 1.00 81.31 124 PHE A CA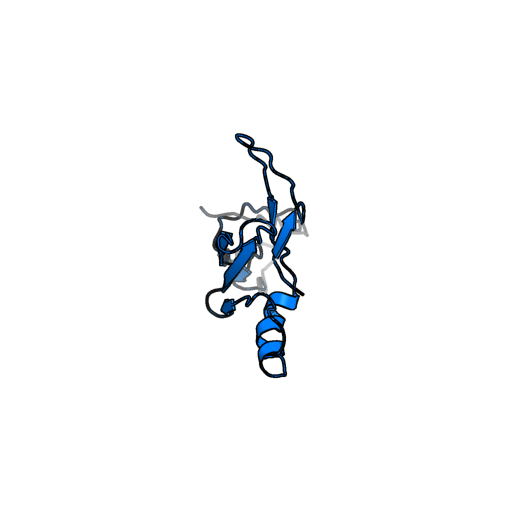 1
ATOM 954 C C . PHE A 1 124 ? -15.834 11.195 10.311 1.00 81.31 124 PHE A C 1
ATOM 956 O O . PHE A 1 124 ? -16.091 12.394 10.394 1.00 81.31 124 PHE A O 1
ATOM 963 N N . THR A 1 125 ? -16.576 10.346 9.600 1.00 74.75 125 THR A N 1
ATOM 964 C CA . THR A 1 125 ? -17.753 10.757 8.813 1.00 74.75 125 THR A CA 1
ATOM 965 C C . THR A 1 125 ? -19.074 10.506 9.540 1.00 74.75 125 THR A C 1
ATOM 967 O O . THR A 1 125 ? -19.997 11.300 9.404 1.00 74.75 125 THR A O 1
ATOM 970 N N . GLU A 1 126 ? -19.159 9.448 10.349 1.00 70.06 126 GLU A N 1
ATOM 971 C CA . GLU A 1 126 ? -20.405 8.987 10.978 1.00 70.06 126 GLU A CA 1
ATOM 972 C C . GLU A 1 126 ? -20.223 8.775 12.485 1.00 70.06 126 GLU A C 1
ATOM 974 O O . GLU A 1 126 ? -20.305 7.661 12.995 1.00 70.06 126 GLU A O 1
ATOM 979 N N . VAL A 1 127 ? -19.938 9.851 13.226 1.00 69.94 127 VAL A N 1
ATOM 980 C CA . VAL A 1 127 ? -19.930 9.779 14.696 1.00 69.94 127 VAL A CA 1
ATOM 981 C C . VAL A 1 127 ? -21.382 9.610 15.170 1.00 69.94 127 VAL A C 1
ATOM 983 O O . VAL A 1 127 ? -22.185 10.521 14.939 1.00 69.94 127 VAL A O 1
ATOM 986 N N . PRO A 1 128 ? -21.753 8.483 15.813 1.00 64.25 128 PRO A N 1
ATOM 987 C CA . PRO A 1 128 ? -23.135 8.237 16.206 1.00 64.25 128 PRO A CA 1
ATOM 988 C C . PRO A 1 128 ? -23.611 9.310 17.187 1.00 64.25 128 PRO A C 1
ATOM 990 O O . PRO A 1 128 ? -23.034 9.491 18.256 1.00 64.25 128 PRO A O 1
ATOM 993 N N . GLN A 1 129 ? -24.699 10.003 16.850 1.00 62.09 129 GLN A N 1
ATOM 994 C CA . GLN A 1 129 ? -25.324 11.003 17.729 1.00 62.09 129 GLN A CA 1
ATOM 995 C C . GLN A 1 129 ? -26.305 10.373 18.733 1.00 62.09 129 GLN A C 1
ATOM 997 O O . GLN A 1 129 ? -27.195 11.045 19.252 1.00 62.09 129 GLN A O 1
ATOM 1002 N N . VAL A 1 130 ? -26.204 9.063 18.966 1.00 51.03 130 VAL A N 1
ATOM 1003 C CA . VAL A 1 130 ? -27.254 8.289 19.631 1.00 51.03 130 VAL A CA 1
ATOM 1004 C C . VAL A 1 130 ? -27.336 8.659 21.118 1.00 51.03 130 VAL A C 1
ATOM 1006 O O . VAL A 1 130 ? -26.521 8.242 21.933 1.00 51.03 130 VAL A O 1
ATOM 1009 N N . GLY A 1 131 ? -28.362 9.441 21.463 1.00 49.34 131 GLY A N 1
ATOM 1010 C CA . GLY A 1 131 ? -29.042 9.473 22.766 1.00 49.34 131 GLY A CA 1
ATOM 1011 C C . GLY A 1 131 ? -28.376 10.217 23.925 1.00 49.34 131 GLY A C 1
ATOM 1012 O O . GLY A 1 131 ? -29.083 10.768 24.762 1.00 49.34 131 GLY A O 1
ATOM 1013 N N . ILE A 1 132 ? -27.050 10.282 23.993 1.00 48.91 132 ILE A N 1
ATOM 1014 C CA . ILE A 1 132 ? -26.304 11.040 25.008 1.00 48.91 132 ILE A CA 1
ATOM 1015 C C . ILE A 1 132 ? -25.069 11.572 24.289 1.00 48.91 132 ILE A C 1
ATOM 1017 O O . ILE A 1 132 ? -24.425 10.815 23.568 1.00 48.91 132 ILE A O 1
ATOM 1021 N N . ALA A 1 133 ? -24.792 12.873 24.400 1.00 52.62 133 ALA A N 1
ATOM 1022 C CA . ALA A 1 133 ? -23.837 13.609 23.568 1.00 52.62 133 ALA A CA 1
ATOM 1023 C C . ALA A 1 133 ? -22.446 12.943 23.485 1.00 52.62 133 ALA A C 1
ATOM 1025 O O . ALA A 1 133 ? -21.531 13.275 24.238 1.00 52.62 133 ALA A O 1
ATOM 1026 N N . THR A 1 134 ? -22.279 12.024 22.534 1.00 53.25 134 THR A N 1
ATOM 1027 C CA . THR A 1 134 ? -21.009 11.363 22.255 1.00 53.25 134 THR A CA 1
ATOM 1028 C C . THR A 1 134 ? -20.179 12.346 21.452 1.00 53.25 134 THR A C 1
ATOM 1030 O O . THR A 1 134 ? -20.431 12.593 20.274 1.00 53.25 134 THR A O 1
ATOM 1033 N N . LYS A 1 135 ? -19.220 12.981 22.123 1.00 57.75 135 LYS A N 1
ATOM 1034 C CA . LYS A 1 135 ? -18.277 13.905 21.500 1.00 57.75 135 LYS A CA 1
ATOM 1035 C C . LYS A 1 135 ? -16.932 13.214 21.377 1.00 57.75 135 LYS A C 1
ATOM 1037 O O . LYS A 1 135 ? -16.336 12.818 22.374 1.00 57.75 135 LYS A O 1
ATOM 1042 N N . LEU A 1 136 ? -16.469 13.083 20.141 1.00 58.59 136 LEU A N 1
ATOM 1043 C CA . LEU A 1 136 ? -15.136 12.592 19.849 1.00 58.59 136 LEU A CA 1
ATOM 1044 C C . LEU A 1 136 ? -14.148 13.753 19.965 1.00 58.59 136 LEU A C 1
ATOM 1046 O O . LEU A 1 136 ? -14.206 14.700 19.180 1.00 58.59 136 LEU A O 1
ATOM 1050 N N . TYR A 1 137 ? -13.251 13.686 20.942 1.00 58.81 137 TYR A N 1
ATOM 1051 C CA . TYR A 1 137 ? -12.196 14.678 21.114 1.00 58.81 137 TYR A CA 1
ATOM 1052 C C . TYR A 1 137 ? -10.873 14.096 20.622 1.00 58.81 137 TYR A C 1
ATOM 1054 O O . TYR A 1 137 ? -10.372 13.119 21.173 1.00 58.81 137 TYR A O 1
ATOM 1062 N N . LEU A 1 138 ? -10.305 14.705 19.580 1.00 55.47 138 LEU A N 1
ATOM 1063 C CA . LEU A 1 138 ? -8.937 14.429 19.153 1.00 55.47 138 LEU A CA 1
ATOM 1064 C C . LEU A 1 138 ? -7.996 15.262 20.023 1.00 55.47 138 LEU A C 1
ATOM 1066 O O . LEU A 1 138 ? -7.849 16.466 19.809 1.00 55.47 138 LEU A O 1
ATOM 1070 N N . LEU A 1 139 ? -7.398 14.625 21.026 1.00 50.56 139 LEU A N 1
A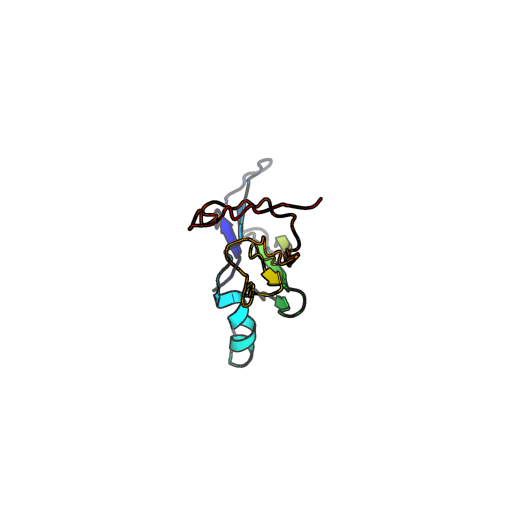TOM 1071 C CA . LEU A 1 139 ? -6.321 15.227 21.805 1.00 50.56 139 LEU A CA 1
ATOM 1072 C C . LEU A 1 139 ? -5.068 15.257 20.913 1.00 50.56 139 LEU A C 1
ATOM 1074 O O . LEU A 1 139 ? -4.668 14.218 20.386 1.00 50.56 139 LEU A O 1
ATOM 1078 N N . ARG A 1 140 ? -4.531 16.457 20.671 1.00 45.47 140 ARG A N 1
ATOM 1079 C CA . ARG A 1 140 ? -3.293 16.680 19.910 1.00 45.47 140 ARG A CA 1
ATOM 1080 C C . ARG A 1 140 ? -2.077 16.626 20.816 1.00 45.47 140 ARG A C 1
ATOM 1082 O O . ARG A 1 140 ? -2.197 17.131 21.953 1.00 45.47 140 ARG A O 1
#

Sequence (140 aa):
MGCVEVLPKSVIVQANDTSKVQLKLLPRISLKSLNQLRRENDDQDGEKTVLFDAQSGSLQTTLRFEVPEAKSQDISVNLAATLTTSDLVFEPPLLDFGRIPTSQTGLVHFRLINPGLIPLKFGFTEVPQVGIATKLYLLR

Radius of gyration: 25.39 Å; chains: 1; bounding box: 54×42×69 Å

=== Feature glossary ===
Feature key, reading from the visual/contextual features back to the raw sequence:

Rendered structure images. Structure images are PyMOL renders from six orthogonal camera directions. Cartoon representation draws helices as coils and strands as arrows; sticks shows the backbone as bonds; surface shows the solvent-excluded envelope. Rainbow coloring maps sequence position to hue (blue→red, N→C); chain coloring assigns a distinct color per polypeptide.

Contact-map, Ramac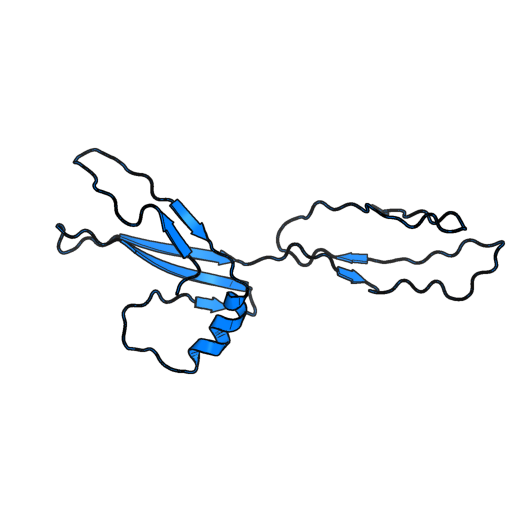handran, and PAE plots. Three diagnostic plots accompany the record. The Cα contact map visualizes the tertiary structure as a 2D adjacency matrix (8 Å cutoff, sequence-local contacts suppressed). The Ramachandran plot shows the distribution of backbone (φ, ψ) torsions, with points in the α and β basins reflecting secondary structure content. The PAE plot shows AlphaFold's inter-residue confidence as a color matrix.

InterPro / GO / CATH / organism. The annotation block draws on four external resources. InterPro: which protein families and domains the sequence belongs to. GO: standardized terms for what the protein does, what process it participates in, and where in the cell it acts. CATH: which structural fold it has in the CATH hierarchy. Organism: the species of origin.

Nearest PDB structures. Structural nearest neighbors (via Foldseek easy-search vs the PDB). Reported per hit: target PDB id, E-value, and alignment TM-score. A TM-score above ~0.5 is the conventional threshold for 'same fold'.

Predicted aligned error. Predicted aligned error is AlphaFold's pairwise confidence. Unlike pLDDT (per-residue), PAE is per-residue-pair and captures whether two parts of the structure are correctly placed relative to each other. Units are ångströms of expected positional error.

Solvent-accessible surface area. SASA measures how much of the protein is reachable by solvent. It is computed by rolling a water-sized probe over the atomic surface and summing the exposed area (Å²). Per-residue SASA distinguishes core (buried, low SASA) from surface (exposed, high SASA) residues; total SASA is a whole-molecule size measure.

B-factor. Crystallographic B-factors measure how much each atom's electron density is smeared out, in Å². They rise in mobile loops and surface residues and fall in the buried interior. In AlphaFold models this column is repurposed to hold pLDDT instead.

pLDDT. For AlphaFold models, the B-factor field carries pLDDT — the model's own estimate of local accuracy on a 0–100 scale. Regions with pLDDT<50 should be treated as essentially unmodeled; they often correspond to intrinsically disordered segments.

Backbone torsions (φ/ψ). φ (phi) and ψ (psi) are the two rotatable backbone dihedrals per residue: φ is the C(i-1)–N–Cα–C torsion, ψ is the N–Cα–C–N(i+1) torsion, both in degrees on (−180°, 180°]. α-helical residues cluster near (−60°, −45°); β-strand residues near (−120°, +130°). A Ramachandran plot is simply a scatter of (φ, ψ) for every residue.

Radius of gyration, Cα contacts, bounding box. Radius of gyration (Rg) is the root-mean-square distance of Cα atoms from their centroid — a single number for overall size and compactness. A globular domain of N re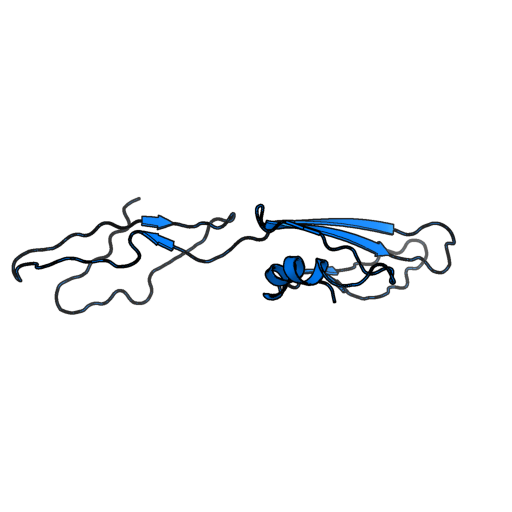sidues has Rg ≈ 2.2·N^0.38 Å; an extended or disordered chain has a much larger Rg. The Cα contact count is the number of residue pairs whose Cα atoms are within 8 Å and are more than four positions apart in sequence — a standard proxy for tertiary packing density. The bounding box is the smallest axis-aligned box enclosing all Cα atoms.

Secondary structure (3-state, P-SEA). Three-state secondary structure (P-SEA) collapses the eight DSSP classes into helix (a), strand (b), and coil (c). P-SEA assigns these from Cα geometry alone — distances and angles — without requiring backbone oxygens, so it works on any Cα trace.

Secondary structure (8-state, DSSP). Secondary structure is the local, repeating backbone conformation. DSSP classifies it into eight states by reading the hydrogen-bond network: three helix types (H, G, I), two β types (E, B), two non-regular types (T, S), and unstructured coil (-).

Foldseek 3Di. The Foldseek 3Di string encodes local tertiary geometry as a 20-letter alphabet — one character per residue — derived from the relative positions of nearby Cα atoms. Unlike the amino-acid sequence, 3Di is a direct function of the 3D structure, so two proteins with the same fold have similar 3Di strings even at low sequence identity.

mmCIF coordinates. Structure coordinates are given as an mmCIF _atom_site loop: one row per atom with element, residue name, chain id, sequence number, and x/y/z position in Å. Only the four main-chain atoms per residue are included here; side chains are omitted to keep the record compact.

Sequence. This is the polypeptide sequence — one letter per residue, N-terminus first. Length ranges from a few dozen residues for small domains to over a thousand for large multi-domain proteins.